Protein AF-A0A348ZM66-F1 (afdb_monomer)

pLDDT: mean 94.31, std 4.55, range [61.75, 97.69]

Mean predicted aligned error: 4.08 Å

Solvent-accessible surface area (backbone atoms only — not comparable to full-atom values): 5733 Å² total; per-residue (Å²): 115,91,62,47,69,37,53,54,46,51,54,47,27,47,51,18,39,76,69,70,42,73,48,77,85,74,65,91,84,58,51,58,67,58,42,48,52,51,24,54,77,70,70,38,38,36,55,39,32,66,16,54,74,60,42,60,68,76,61,50,74,71,37,89,58,48,67,60,26,51,49,46,31,55,52,47,55,51,51,49,56,50,48,55,51,50,50,52,52,51,53,53,53,32,57,77,65,79,47,91,132

Nearest PDB structures (foldseek):
  1wn0-assembly1_A  TM=3.247E-01  e=8.787E+00  Zea mays

Structure (mmCIF, N/CA/C/O backbone):
data_AF-A0A348ZM66-F1
#
_entry.id   AF-A0A348ZM66-F1
#
loop_
_atom_site.group_PDB
_atom_site.id
_atom_site.type_symbol
_atom_site.label_atom_id
_atom_site.label_alt_id
_atom_site.label_comp_id
_atom_site.label_asym_id
_atom_site.label_entity_id
_atom_site.label_seq_id
_atom_site.pdbx_PDB_ins_code
_atom_site.Cartn_x
_atom_site.Cartn_y
_atom_site.Cartn_z
_atom_site.occupancy
_atom_site.B_is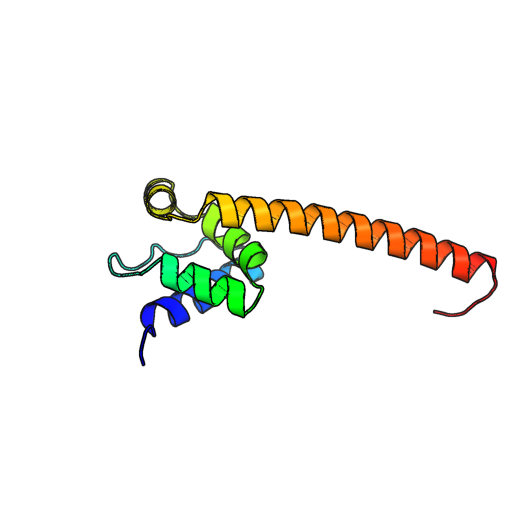o_or_equiv
_atom_site.auth_seq_id
_atom_site.auth_comp_id
_atom_site.auth_asym_id
_atom_site.auth_atom_id
_atom_site.pdbx_PDB_model_num
ATOM 1 N N . MET A 1 1 ? 1.463 -10.042 23.672 1.00 61.75 1 MET A N 1
ATOM 2 C CA . MET A 1 1 ? 2.589 -9.147 23.279 1.00 61.75 1 MET A CA 1
ATOM 3 C C . MET A 1 1 ? 2.113 -7.693 23.275 1.00 61.75 1 MET A C 1
ATOM 5 O O . MET A 1 1 ? 0.920 -7.476 23.111 1.00 61.75 1 MET A O 1
ATOM 9 N N . LYS A 1 2 ? 2.982 -6.683 23.454 1.00 82.25 2 LYS A N 1
ATOM 10 C CA . LYS A 1 2 ? 2.564 -5.276 23.259 1.00 82.25 2 LYS A CA 1
ATOM 11 C C 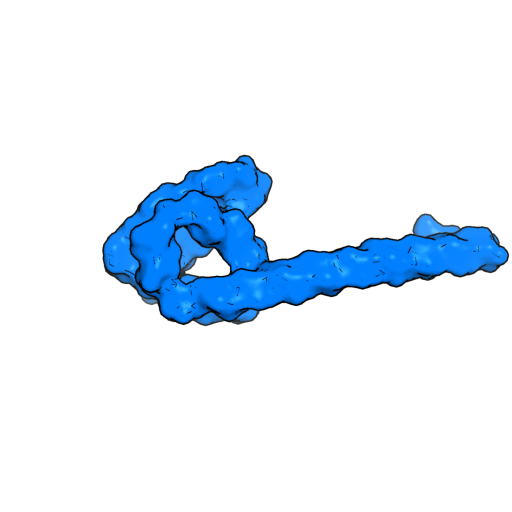. LYS A 1 2 ? 2.193 -5.079 21.775 1.00 82.25 2 LYS A C 1
ATOM 13 O O . LYS A 1 2 ? 2.988 -5.466 20.923 1.00 82.25 2 LYS A O 1
ATOM 18 N N . TYR A 1 3 ? 1.015 -4.518 21.493 1.00 89.81 3 TYR A N 1
ATOM 19 C CA . TYR A 1 3 ? 0.471 -4.260 20.142 1.00 89.81 3 TYR A CA 1
ATOM 20 C C . TYR A 1 3 ? 0.196 -5.488 19.256 1.00 89.81 3 TYR A C 1
ATOM 22 O O . TYR A 1 3 ? 0.303 -5.445 18.031 1.00 89.81 3 TYR A O 1
ATOM 30 N N . GLU A 1 4 ? -0.136 -6.621 19.870 1.00 93.12 4 GLU A N 1
ATOM 31 C CA . GLU A 1 4 ? -0.433 -7.860 19.140 1.00 93.12 4 GLU A CA 1
ATOM 32 C C . GLU A 1 4 ? -1.648 -7.728 18.207 1.00 93.12 4 GLU A C 1
ATOM 34 O O . GLU A 1 4 ? -1.669 -8.300 17.117 1.00 93.12 4 GLU A O 1
ATOM 39 N N . LEU A 1 5 ? -2.642 -6.929 18.601 1.00 94.75 5 LEU A N 1
ATOM 40 C CA . LEU A 1 5 ? -3.835 -6.668 17.803 1.00 94.75 5 LEU A CA 1
ATOM 41 C C . LEU A 1 5 ? -3.489 -5.917 16.505 1.00 94.75 5 LEU A C 1
ATOM 43 O O . LEU A 1 5 ? -3.913 -6.328 15.424 1.00 94.75 5 LEU A O 1
ATOM 47 N N . GLU A 1 6 ? -2.656 -4.881 16.595 1.00 95.81 6 GLU A N 1
ATOM 48 C CA . GLU A 1 6 ? -2.180 -4.086 15.462 1.00 95.81 6 GLU A CA 1
ATOM 49 C C . GLU A 1 6 ? -1.314 -4.923 14.522 1.00 95.81 6 GLU A C 1
ATOM 51 O O . GLU A 1 6 ? -1.508 -4.895 13.307 1.00 95.81 6 GLU A O 1
ATOM 56 N N . GLN A 1 7 ? -0.394 -5.715 15.074 1.00 94.69 7 GLN A N 1
ATOM 57 C CA . GLN A 1 7 ? 0.479 -6.593 14.291 1.00 94.69 7 GLN A CA 1
ATOM 58 C C . GLN A 1 7 ? -0.323 -7.640 13.512 1.00 94.69 7 GLN A C 1
ATOM 60 O O . GLN A 1 7 ? -0.117 -7.816 12.309 1.00 94.69 7 GLN A O 1
ATOM 65 N N . ASN A 1 8 ? -1.292 -8.287 14.162 1.00 95.19 8 ASN A N 1
ATOM 66 C CA . ASN A 1 8 ? -2.181 -9.242 13.502 1.00 95.19 8 ASN A CA 1
ATOM 67 C C . ASN A 1 8 ? -3.003 -8.575 12.395 1.00 95.19 8 ASN A C 1
ATOM 69 O O . ASN A 1 8 ? -3.201 -9.152 11.319 1.00 95.19 8 ASN A O 1
ATOM 73 N N . TYR A 1 9 ? -3.461 -7.345 12.626 1.00 96.31 9 TYR A N 1
ATOM 74 C CA . TYR A 1 9 ? -4.215 -6.611 11.622 1.00 96.31 9 TYR A CA 1
ATOM 75 C C . TYR A 1 9 ? -3.344 -6.175 10.435 1.00 96.31 9 TYR A C 1
ATOM 77 O O . TYR A 1 9 ? -3.778 -6.313 9.292 1.00 96.31 9 TYR A O 1
ATOM 85 N N . ILE A 1 10 ? -2.089 -5.766 10.660 1.00 96.62 10 ILE A N 1
ATOM 86 C CA . ILE A 1 10 ? -1.109 -5.509 9.590 1.00 96.62 10 ILE A CA 1
ATOM 87 C C . ILE A 1 10 ? -0.939 -6.748 8.710 1.00 96.62 10 ILE A C 1
ATOM 89 O O . ILE A 1 10 ? -1.049 -6.648 7.489 1.00 96.62 10 ILE A O 1
ATOM 93 N N . ILE A 1 11 ? -0.731 -7.927 9.307 1.00 96.06 11 ILE A N 1
ATOM 94 C CA . ILE A 1 11 ? -0.597 -9.186 8.557 1.00 96.06 11 ILE A CA 1
ATOM 95 C C . ILE A 1 11 ? -1.853 -9.443 7.715 1.00 96.06 11 ILE A C 1
ATOM 97 O O . ILE A 1 11 ? -1.761 -9.839 6.550 1.00 96.06 11 ILE A O 1
ATOM 101 N N . LYS A 1 12 ? -3.040 -9.170 8.267 1.00 96.12 12 LYS A N 1
ATOM 102 C CA . LYS A 1 12 ? -4.308 -9.310 7.544 1.00 96.12 12 LYS A CA 1
ATOM 103 C C . LYS A 1 12 ? -4.416 -8.346 6.362 1.00 96.12 12 LYS A C 1
ATOM 105 O O . LYS A 1 12 ? -4.825 -8.768 5.280 1.00 96.12 12 LYS A O 1
ATOM 110 N N . LEU A 1 13 ? -4.031 -7.083 6.545 1.00 96.69 13 LEU A N 1
ATOM 111 C CA . LEU A 1 13 ? -3.998 -6.084 5.478 1.00 96.69 13 LEU A CA 1
ATOM 112 C C . LEU A 1 13 ? -3.009 -6.483 4.375 1.00 96.69 13 LEU A C 1
ATOM 114 O O . LEU A 1 13 ? -3.358 -6.399 3.200 1.00 96.69 13 LEU A O 1
ATOM 118 N N . LEU A 1 14 ? -1.822 -6.978 4.732 1.00 96.69 14 LEU A N 1
ATOM 119 C CA . LEU A 1 14 ? -0.831 -7.470 3.769 1.00 96.69 14 LEU A CA 1
ATOM 120 C C . LEU A 1 14 ? -1.353 -8.671 2.978 1.00 96.69 14 LEU A C 1
ATOM 122 O O . LEU A 1 14 ? -1.260 -8.685 1.753 1.00 96.69 14 LEU A O 1
ATOM 126 N N . LYS A 1 15 ? -1.975 -9.643 3.656 1.00 96.62 15 LYS A N 1
ATOM 127 C CA . LYS A 1 15 ? -2.628 -10.773 2.986 1.00 96.62 15 LYS A CA 1
ATOM 128 C C . LYS A 1 15 ? -3.643 -10.278 1.957 1.00 96.62 15 LYS A C 1
ATOM 130 O O . LYS A 1 15 ? -3.608 -10.731 0.820 1.00 96.62 15 LYS A O 1
ATOM 135 N N . CYS A 1 16 ? -4.492 -9.321 2.334 1.00 96.25 16 CYS A N 1
ATOM 136 C CA . CYS A 1 16 ? -5.500 -8.751 1.438 1.00 96.25 16 CYS A CA 1
ATOM 137 C C . CYS A 1 16 ? -4.897 -7.986 0.255 1.00 96.25 16 CYS A C 1
ATOM 139 O O . CYS A 1 16 ? -5.500 -7.964 -0.819 1.00 96.25 16 CYS A O 1
ATOM 141 N N . ALA A 1 17 ? -3.714 -7.390 0.430 1.00 95.19 17 ALA A N 1
ATOM 142 C CA . ALA A 1 17 ? -3.021 -6.704 -0.652 1.00 95.19 17 ALA A CA 1
ATOM 143 C C . ALA A 1 17 ? -2.572 -7.717 -1.709 1.00 95.19 17 ALA A C 1
ATOM 145 O O . ALA A 1 17 ? -2.856 -7.540 -2.890 1.00 95.19 17 ALA A O 1
ATOM 146 N N . ILE A 1 18 ? -1.971 -8.823 -1.260 1.00 94.25 18 ILE A N 1
ATOM 147 C CA . ILE A 1 18 ? -1.478 -9.908 -2.117 1.00 94.25 18 ILE A CA 1
ATOM 148 C C . ILE A 1 18 ? -2.632 -10.642 -2.811 1.00 94.25 18 ILE A C 1
ATOM 150 O O . ILE A 1 18 ? -2.566 -10.910 -4.006 1.00 94.25 18 ILE A O 1
ATOM 154 N N . THR A 1 19 ? -3.709 -10.961 -2.087 1.00 95.69 19 THR A N 1
ATOM 155 C CA . THR A 1 19 ? -4.857 -11.704 -2.641 1.00 95.69 19 THR A CA 1
ATOM 156 C C . THR A 1 19 ? -5.872 -10.815 -3.353 1.00 95.69 19 THR A C 1
ATOM 158 O O . THR A 1 19 ? -6.900 -11.305 -3.812 1.00 95.69 19 THR A O 1
ATOM 161 N N . ASN A 1 20 ? -5.620 -9.507 -3.420 1.00 93.88 20 ASN A N 1
ATOM 162 C CA . ASN A 1 20 ? -6.533 -8.504 -3.956 1.00 93.88 20 ASN A CA 1
ATOM 163 C C . ASN A 1 20 ? -7.947 -8.522 -3.324 1.00 93.88 20 ASN A C 1
ATOM 165 O O . ASN A 1 20 ? -8.915 -8.082 -3.939 1.00 93.88 20 ASN A O 1
ATOM 169 N N . THR A 1 21 ? -8.086 -8.975 -2.078 1.00 94.12 21 THR A N 1
ATOM 170 C CA . THR A 1 21 ? -9.381 -9.062 -1.381 1.00 94.12 21 THR A CA 1
ATOM 171 C C . THR A 1 21 ? -9.670 -7.821 -0.540 1.00 94.12 21 THR A C 1
ATOM 173 O O . THR A 1 21 ? -8.768 -7.053 -0.205 1.00 94.12 21 THR A O 1
ATOM 176 N N . THR A 1 22 ? -10.933 -7.627 -0.164 1.00 91.44 22 THR A N 1
ATOM 177 C CA . THR A 1 22 ? -11.323 -6.579 0.787 1.00 91.44 22 THR A CA 1
ATOM 178 C C . THR A 1 22 ? -10.976 -7.013 2.216 1.00 91.44 22 THR A C 1
ATOM 180 O O . THR A 1 22 ? -11.373 -8.109 2.623 1.00 91.44 22 THR A O 1
ATOM 183 N N . PRO A 1 23 ? -10.239 -6.199 2.992 1.00 92.88 23 PRO A N 1
ATOM 184 C CA . PRO A 1 23 ? -9.969 -6.497 4.393 1.00 92.88 23 PRO A CA 1
ATOM 185 C C . PRO A 1 23 ? -11.241 -6.413 5.241 1.00 92.88 23 PRO A C 1
ATOM 187 O O . PRO A 1 23 ? -12.154 -5.639 4.961 1.00 92.88 23 PRO A O 1
ATOM 190 N N . SER A 1 24 ? -11.290 -7.214 6.304 1.00 91.38 24 SER A N 1
ATOM 191 C CA . SER A 1 24 ? -12.364 -7.114 7.293 1.00 91.38 24 SER A CA 1
ATOM 192 C C . SER A 1 24 ? -12.247 -5.819 8.083 1.00 91.38 24 SER A C 1
ATOM 194 O O . SER A 1 24 ? -11.132 -5.376 8.354 1.00 91.38 24 SER A O 1
ATOM 196 N N . THR A 1 25 ? -13.371 -5.325 8.583 1.00 90.25 25 THR A N 1
ATOM 197 C CA . THR A 1 25 ? -13.425 -4.249 9.572 1.00 90.25 25 THR A CA 1
ATOM 198 C C . THR A 1 25 ? -12.496 -4.551 10.761 1.00 90.25 25 THR A C 1
ATOM 200 O O . THR A 1 25 ? -12.484 -5.693 11.242 1.00 90.25 25 THR A O 1
ATOM 203 N N . PRO A 1 26 ? -11.673 -3.587 11.206 1.00 89.44 26 PRO A N 1
ATOM 204 C CA . PRO A 1 26 ? -10.827 -3.762 12.380 1.00 89.44 26 PRO A CA 1
ATOM 205 C C . PRO A 1 26 ? -11.649 -3.766 13.671 1.00 89.44 26 PRO A C 1
ATOM 207 O O . PRO A 1 26 ? -12.808 -3.357 13.689 1.00 89.44 26 PRO A O 1
ATOM 210 N N . ASN A 1 27 ? -11.020 -4.201 14.762 1.00 88.19 27 ASN A N 1
ATOM 211 C CA . ASN A 1 27 ? -11.553 -3.988 16.106 1.00 88.19 27 ASN A CA 1
ATOM 212 C C . ASN A 1 27 ? -11.553 -2.480 16.429 1.00 88.19 27 ASN A C 1
ATOM 214 O O . ASN A 1 27 ? -10.612 -1.784 16.052 1.00 88.19 27 ASN A O 1
ATOM 218 N N . GLU A 1 28 ? -12.569 -1.990 17.141 1.00 86.31 28 GLU A N 1
ATOM 219 C CA . GLU A 1 28 ? -12.683 -0.588 17.575 1.00 86.31 28 GLU A CA 1
ATOM 220 C C . GLU A 1 28 ? -11.499 -0.126 18.436 1.00 86.31 28 GLU A C 1
ATOM 222 O O . GLU A 1 28 ? -11.162 1.053 18.437 1.00 86.31 28 GLU A O 1
ATOM 227 N N . SER A 1 29 ? -10.832 -1.050 19.135 1.00 90.31 29 SER A N 1
ATOM 228 C CA . SER A 1 29 ? -9.649 -0.751 19.944 1.00 90.31 29 SER A CA 1
ATOM 229 C C . SER A 1 29 ? -8.337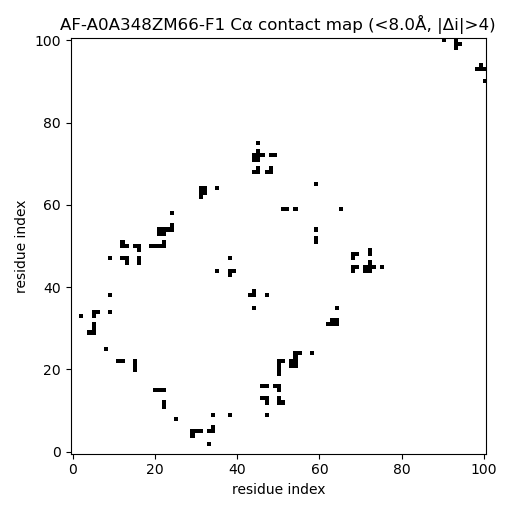 -0.679 19.149 1.00 90.31 29 SER A C 1
ATOM 231 O O . SER A 1 29 ? -7.283 -0.567 19.769 1.00 90.31 29 SER A O 1
ATOM 233 N N . LEU A 1 30 ? -8.366 -0.845 17.819 1.00 93.56 30 LEU A N 1
ATOM 234 C CA . LEU A 1 30 ? -7.170 -0.801 16.973 1.00 93.56 30 LEU A CA 1
ATOM 235 C C . LEU A 1 30 ? -6.563 0.605 16.972 1.00 93.56 30 LEU A C 1
ATOM 237 O O . LEU A 1 30 ? -7.211 1.565 16.556 1.00 93.56 30 LEU A O 1
ATOM 241 N N . ASP A 1 31 ? -5.285 0.700 17.328 1.00 94.88 31 ASP A N 1
ATOM 242 C CA . ASP A 1 31 ? -4.536 1.949 17.227 1.00 94.88 31 ASP A CA 1
ATOM 243 C C . ASP A 1 31 ? -3.911 2.115 15.827 1.00 94.88 31 ASP A C 1
ATOM 245 O O . ASP A 1 31 ? -2.918 1.471 15.463 1.00 94.88 31 ASP A O 1
ATOM 249 N N . TRP A 1 32 ? -4.490 3.007 15.022 1.00 94.81 32 TRP A N 1
ATOM 250 C CA . TRP A 1 32 ? -4.007 3.301 13.671 1.00 94.81 32 TRP A CA 1
ATOM 251 C C . TRP A 1 32 ? -2.647 4.007 13.630 1.00 94.81 32 TRP A C 1
ATOM 253 O O . TRP A 1 32 ? -1.919 3.836 12.647 1.00 94.81 32 TRP A O 1
ATOM 263 N N . ASP A 1 33 ? -2.262 4.754 14.667 1.00 95.75 33 ASP A N 1
ATOM 264 C CA . ASP A 1 33 ? -0.949 5.403 14.726 1.00 95.75 33 ASP A CA 1
ATOM 265 C C . ASP A 1 33 ? 0.148 4.360 14.946 1.00 95.75 33 ASP A C 1
ATOM 267 O O . ASP A 1 33 ? 1.214 4.413 14.324 1.00 95.75 33 ASP A O 1
ATOM 271 N N . VAL A 1 34 ? -0.123 3.348 15.772 1.00 95.62 34 VAL A N 1
ATOM 272 C CA . VAL A 1 34 ? 0.771 2.196 15.930 1.00 95.62 34 VAL A CA 1
ATOM 273 C C . VAL A 1 34 ? 0.891 1.428 14.615 1.00 95.62 34 VAL A C 1
ATOM 275 O O . VAL A 1 34 ? 2.012 1.154 14.177 1.00 95.62 34 VAL A O 1
ATOM 278 N N . VAL A 1 35 ? -0.230 1.136 13.942 1.00 96.19 35 VAL A N 1
ATOM 279 C CA . VAL A 1 35 ? -0.225 0.472 12.625 1.00 96.19 35 VAL A CA 1
ATOM 280 C C . VAL A 1 35 ? 0.631 1.247 11.619 1.00 96.19 35 VAL A C 1
ATOM 282 O O . VAL A 1 35 ? 1.458 0.655 10.918 1.00 96.19 35 VAL A O 1
ATOM 285 N N . PHE A 1 36 ? 0.492 2.572 11.584 1.00 97.25 36 PHE A N 1
ATOM 286 C CA . PHE A 1 36 ? 1.272 3.439 10.706 1.00 97.25 36 PHE A CA 1
ATOM 287 C C . PHE A 1 36 ? 2.764 3.457 11.045 1.00 97.25 36 PHE A C 1
ATOM 289 O O . PHE A 1 36 ? 3.608 3.355 10.152 1.00 97.25 36 PHE A O 1
ATOM 296 N N . ASN A 1 37 ? 3.118 3.513 12.327 1.00 96.56 37 ASN A N 1
ATOM 297 C CA . ASN A 1 37 ? 4.513 3.478 12.753 1.00 96.56 37 ASN A CA 1
ATOM 298 C C . ASN A 1 37 ? 5.195 2.156 12.379 1.00 96.56 37 ASN A C 1
ATOM 300 O O . ASN A 1 37 ? 6.295 2.174 11.822 1.00 96.56 37 ASN A O 1
ATOM 304 N N . TYR A 1 38 ? 4.525 1.018 12.585 1.00 96.06 38 TYR A N 1
ATOM 305 C CA . TYR A 1 38 ? 5.023 -0.274 12.105 1.00 96.06 38 TYR A CA 1
ATOM 306 C C . TYR A 1 38 ? 5.164 -0.293 10.580 1.00 96.06 38 TYR A C 1
ATOM 308 O O . TYR A 1 38 ? 6.191 -0.733 10.058 1.00 96.06 38 TYR A O 1
ATOM 316 N N . ALA A 1 39 ? 4.177 0.240 9.857 1.00 96.38 39 ALA A N 1
ATOM 317 C CA . ALA A 1 39 ? 4.226 0.329 8.404 1.00 96.38 39 ALA A CA 1
ATOM 318 C C . ALA A 1 39 ? 5.457 1.100 7.905 1.00 96.38 39 ALA A C 1
ATOM 320 O O . ALA A 1 39 ? 6.109 0.671 6.950 1.00 96.38 39 ALA A O 1
ATOM 321 N N . LYS A 1 40 ? 5.797 2.214 8.563 1.00 96.62 40 LYS A N 1
ATOM 322 C CA . LYS A 1 40 ? 6.988 3.017 8.254 1.00 96.62 40 LYS A CA 1
ATOM 323 C C . LYS A 1 40 ? 8.281 2.274 8.564 1.00 96.62 40 LYS A C 1
ATOM 325 O O . LYS A 1 40 ? 9.152 2.221 7.700 1.00 96.62 40 LYS A O 1
ATOM 330 N N . ILE A 1 41 ? 8.394 1.682 9.756 1.00 96.56 41 ILE A N 1
ATOM 331 C CA . ILE A 1 41 ? 9.589 0.936 10.188 1.00 96.56 41 ILE A CA 1
ATOM 332 C C . ILE A 1 41 ? 9.914 -0.185 9.195 1.00 96.56 41 ILE A C 1
ATOM 334 O O . ILE A 1 41 ? 11.066 -0.347 8.797 1.00 96.56 41 ILE A O 1
ATOM 338 N N . HIS A 1 42 ? 8.893 -0.910 8.739 1.00 95.50 42 HIS A N 1
ATOM 339 C CA . HIS A 1 42 ? 9.052 -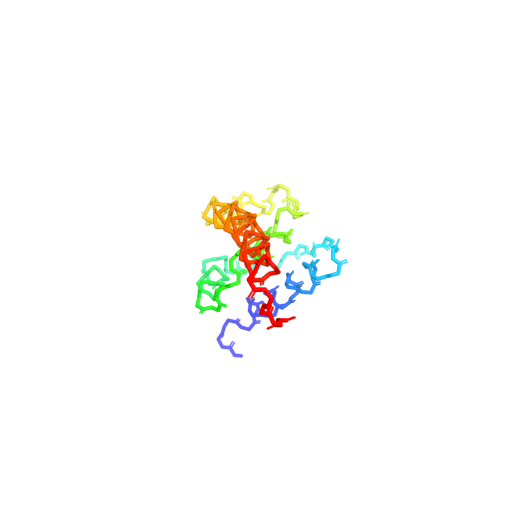2.015 7.794 1.00 95.50 42 HIS A CA 1
ATOM 340 C C . HIS A 1 42 ? 8.975 -1.597 6.318 1.00 95.50 42 HIS A C 1
ATOM 342 O O . HIS A 1 42 ? 9.081 -2.453 5.447 1.00 95.50 42 HIS A O 1
ATOM 348 N N . ARG A 1 43 ? 8.817 -0.298 6.021 1.00 95.12 43 ARG A N 1
ATOM 349 C CA . ARG A 1 43 ? 8.715 0.261 4.657 1.00 95.12 43 ARG A CA 1
ATOM 350 C C . ARG A 1 43 ? 7.589 -0.348 3.807 1.00 95.12 43 ARG A C 1
ATOM 352 O O . ARG A 1 43 ? 7.709 -0.471 2.595 1.00 95.12 43 ARG A O 1
ATOM 359 N N . ILE A 1 44 ? 6.466 -0.677 4.440 1.00 96.62 44 ILE A N 1
ATOM 360 C CA . ILE A 1 44 ? 5.284 -1.287 3.803 1.00 96.62 44 ILE A CA 1
ATOM 361 C C . ILE A 1 44 ? 4.083 -0.332 3.715 1.00 96.62 44 ILE A C 1
ATOM 363 O O . ILE A 1 44 ? 2.972 -0.769 3.426 1.00 96.62 44 ILE A O 1
ATOM 367 N N . VAL A 1 45 ? 4.280 0.969 3.960 1.00 97.25 45 VAL A N 1
ATOM 368 C CA . VAL A 1 45 ? 3.212 1.990 3.893 1.00 97.25 45 VAL A CA 1
ATOM 369 C C . VAL A 1 45 ? 2.436 1.934 2.564 1.00 97.25 45 VAL A C 1
ATOM 371 O O . VAL A 1 45 ? 1.212 1.811 2.623 1.00 97.25 45 VAL A O 1
ATOM 374 N N . PRO A 1 46 ? 3.087 1.930 1.379 1.00 95.81 46 PRO A N 1
ATOM 375 C CA . PRO A 1 46 ? 2.376 1.885 0.096 1.00 95.81 46 PRO A CA 1
ATOM 376 C C . PRO A 1 46 ? 1.513 0.627 -0.055 1.00 95.81 46 PRO A C 1
ATOM 378 O O . PRO A 1 46 ? 0.346 0.697 -0.437 1.00 95.81 46 PRO A O 1
ATOM 381 N N . VAL A 1 47 ? 2.070 -0.529 0.317 1.00 96.00 47 VAL A N 1
ATOM 382 C CA . VAL A 1 47 ? 1.399 -1.833 0.209 1.00 96.00 47 VAL A CA 1
ATOM 383 C C . VAL A 1 47 ? 0.184 -1.901 1.130 1.00 96.00 47 VAL A C 1
ATOM 385 O O . VAL A 1 47 ? -0.870 -2.400 0.741 1.00 96.00 47 VAL A O 1
ATOM 388 N N . LEU A 1 48 ? 0.295 -1.368 2.347 1.00 96.56 48 LEU A N 1
ATOM 389 C CA . LEU A 1 48 ? -0.835 -1.319 3.270 1.00 96.56 48 LEU A CA 1
ATOM 390 C C . LEU A 1 48 ? -1.945 -0.394 2.770 1.00 96.56 48 LEU A C 1
ATOM 392 O O . LEU A 1 48 ? -3.115 -0.764 2.889 1.00 96.56 48 LEU A O 1
ATOM 396 N N . TYR A 1 49 ? -1.609 0.753 2.166 1.00 97.25 49 TYR A N 1
ATOM 397 C CA . TYR A 1 49 ? -2.622 1.645 1.595 1.00 97.25 49 TYR A CA 1
ATOM 398 C C . TYR A 1 49 ? -3.487 0.937 0.550 1.00 97.25 49 TYR A C 1
ATOM 400 O O . TYR A 1 49 ? -4.704 1.118 0.546 1.00 97.25 49 TYR A O 1
ATOM 408 N N . PHE A 1 50 ? -2.891 0.069 -0.276 1.00 96.06 50 PHE A N 1
ATOM 409 C CA . PHE A 1 50 ? -3.623 -0.683 -1.296 1.00 96.06 50 PHE A CA 1
ATOM 410 C C . PHE A 1 50 ? -4.786 -1.513 -0.721 1.00 96.06 50 PHE A C 1
ATOM 412 O O . PHE A 1 50 ? -5.835 -1.636 -1.359 1.00 96.06 50 PHE A O 1
ATOM 419 N N . SER A 1 51 ? -4.633 -2.037 0.496 1.00 96.50 51 SER A N 1
ATOM 420 C CA . SER A 1 51 ? -5.713 -2.700 1.234 1.00 96.50 51 SER A CA 1
ATOM 421 C C . SER A 1 51 ? -6.609 -1.709 1.971 1.00 96.50 51 SER A C 1
ATOM 423 O O . SER A 1 51 ? -7.830 -1.851 1.936 1.00 96.50 51 SER A O 1
ATOM 425 N N . ILE A 1 52 ? -6.027 -0.696 2.619 1.00 96.38 52 ILE A N 1
ATOM 426 C CA . ILE A 1 52 ? -6.767 0.301 3.405 1.00 96.38 52 ILE A CA 1
ATOM 427 C C . ILE A 1 52 ? -7.781 1.052 2.537 1.00 96.38 52 ILE A C 1
ATOM 429 O O . ILE A 1 52 ? -8.912 1.246 2.971 1.00 96.38 52 ILE A O 1
ATOM 433 N N . GLN A 1 53 ? -7.444 1.412 1.294 1.00 95.75 53 GLN A N 1
ATOM 434 C CA . GLN A 1 53 ? -8.363 2.128 0.399 1.00 95.75 53 GLN A CA 1
ATOM 435 C C . GLN A 1 53 ? -9.673 1.362 0.132 1.00 95.75 53 GLN A C 1
ATOM 437 O O . GLN A 1 53 ? -10.706 1.990 -0.123 1.00 95.75 53 GLN A O 1
ATOM 442 N N . LYS A 1 54 ? -9.648 0.025 0.248 1.00 95.25 54 LYS A N 1
ATOM 443 C CA . LYS A 1 54 ? -10.799 -0.870 0.052 1.00 95.25 54 LYS A CA 1
ATOM 444 C C . LYS A 1 54 ? -11.710 -0.963 1.279 1.00 95.25 54 LYS A C 1
ATOM 446 O O . LYS A 1 54 ? -12.793 -1.532 1.173 1.00 95.25 54 LYS A O 1
ATOM 451 N N . LEU A 1 55 ? -11.289 -0.437 2.432 1.00 94.75 55 LEU A N 1
ATOM 452 C CA . LEU A 1 55 ? -12.121 -0.405 3.634 1.00 94.75 55 LEU A CA 1
ATOM 453 C C . LEU A 1 55 ? -13.348 0.506 3.443 1.00 94.75 55 LEU A C 1
ATOM 455 O O . LEU A 1 55 ? -13.304 1.452 2.641 1.00 94.75 55 LEU A O 1
ATOM 459 N N . PRO A 1 56 ? -14.427 0.264 4.212 1.00 93.31 56 PRO A N 1
ATOM 460 C CA . PRO A 1 56 ? -15.570 1.168 4.294 1.00 93.31 56 PRO A CA 1
ATOM 461 C C . PRO A 1 56 ? -15.160 2.614 4.622 1.00 93.31 56 PRO A C 1
ATOM 463 O O . PRO A 1 56 ? -14.144 2.860 5.279 1.00 93.31 56 PRO A O 1
ATOM 466 N N . LYS A 1 57 ? -15.927 3.593 4.124 1.00 91.94 57 LYS A N 1
ATOM 467 C CA . LYS A 1 57 ? -15.586 5.025 4.248 1.00 91.94 57 LYS A CA 1
ATOM 468 C C . LYS A 1 57 ? -15.523 5.493 5.704 1.00 91.94 57 LYS A C 1
ATOM 470 O O . LYS A 1 57 ? -14.623 6.252 6.037 1.00 91.94 57 LYS A O 1
ATOM 475 N N . ASP A 1 58 ? -16.440 5.011 6.532 1.00 91.44 58 ASP A N 1
ATOM 476 C CA . ASP A 1 58 ? -16.544 5.259 7.973 1.00 91.44 58 ASP A CA 1
ATOM 477 C C . ASP A 1 58 ? -15.305 4.789 8.748 1.00 91.44 58 ASP A C 1
ATOM 479 O O . ASP A 1 58 ? -14.827 5.478 9.647 1.00 91.44 58 ASP A O 1
ATOM 483 N N . ILE A 1 59 ? -14.713 3.661 8.351 1.00 91.88 59 ILE A N 1
ATOM 484 C CA . ILE A 1 59 ? -13.460 3.191 8.949 1.00 91.88 59 ILE A CA 1
ATOM 485 C C . ILE A 1 59 ? -12.298 4.072 8.508 1.00 91.88 59 ILE A C 1
ATOM 487 O O . ILE A 1 59 ? -11.470 4.459 9.329 1.00 91.88 59 ILE A O 1
ATOM 491 N N . LYS A 1 60 ? -12.240 4.417 7.217 1.00 93.12 60 LYS A N 1
ATOM 492 C CA . LYS A 1 60 ? -11.166 5.255 6.669 1.00 93.12 60 LYS A CA 1
ATOM 493 C C . LYS A 1 60 ? -11.136 6.649 7.290 1.00 93.12 60 LYS A C 1
ATOM 495 O O . LYS A 1 60 ? -10.047 7.164 7.511 1.00 93.12 60 LYS A O 1
ATOM 500 N N . SER A 1 61 ? -12.289 7.234 7.620 1.00 90.44 61 SER A N 1
ATOM 501 C CA . SER A 1 61 ? -12.345 8.534 8.303 1.00 90.44 61 SER A CA 1
ATOM 502 C C . SER A 1 61 ? -11.724 8.529 9.701 1.00 90.44 61 SER A C 1
ATOM 504 O O . SER A 1 61 ? -11.355 9.591 10.187 1.00 90.44 61 SER A O 1
ATOM 506 N N . ASN A 1 62 ? -11.558 7.358 10.325 1.00 89.38 62 ASN A N 1
ATOM 507 C CA . ASN A 1 62 ? -10.928 7.228 11.642 1.00 89.38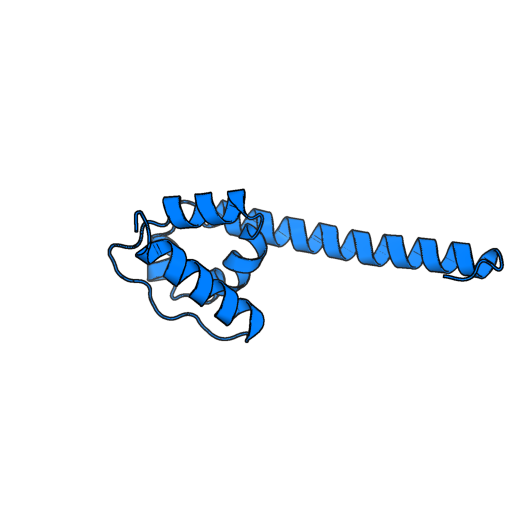 62 ASN A CA 1
ATOM 508 C C . ASN A 1 62 ? -9.401 7.043 11.564 1.00 89.38 62 ASN A C 1
ATOM 510 O O . ASN A 1 62 ? -8.742 6.916 12.593 1.00 89.38 62 ASN A O 1
ATOM 514 N N . ILE A 1 63 ? -8.825 7.003 10.358 1.00 94.06 63 ILE A N 1
ATOM 515 C CA . ILE A 1 63 ? -7.389 6.805 10.149 1.00 94.06 63 ILE A CA 1
ATOM 516 C C . ILE A 1 63 ? -6.714 8.175 10.046 1.00 94.06 63 ILE A C 1
ATOM 518 O O . ILE A 1 63 ? -6.716 8.801 8.988 1.00 94.06 63 ILE A O 1
ATOM 522 N N . SER A 1 64 ? -6.081 8.607 11.136 1.00 91.19 64 SER A N 1
ATOM 523 C CA . SER A 1 64 ? -5.336 9.874 11.259 1.00 91.19 64 SER A CA 1
ATOM 524 C C . SER A 1 64 ? -4.334 10.115 10.120 1.00 91.19 64 SER A C 1
ATOM 526 O O . SER A 1 64 ? -4.233 11.218 9.591 1.00 91.19 64 SER A O 1
ATOM 528 N N . ASN A 1 65 ? -3.606 9.075 9.708 1.00 94.19 65 ASN A N 1
ATOM 529 C CA . ASN A 1 65 ? -2.508 9.175 8.740 1.00 94.19 65 ASN A CA 1
ATOM 530 C C . ASN A 1 65 ? -2.904 8.778 7.303 1.00 94.19 65 ASN A C 1
ATOM 532 O O . ASN A 1 65 ? -2.028 8.458 6.496 1.00 94.19 65 ASN A O 1
ATOM 536 N N . LEU A 1 66 ? -4.199 8.759 6.959 1.00 96.06 66 LEU A N 1
ATOM 537 C CA . LEU A 1 66 ? -4.669 8.244 5.663 1.00 96.06 66 LEU A CA 1
ATOM 538 C C . LEU A 1 66 ? -4.054 8.975 4.458 1.00 96.06 66 LEU A C 1
ATOM 540 O O . LEU A 1 66 ? -3.652 8.330 3.491 1.00 96.06 66 LEU A O 1
ATOM 544 N N . GLU A 1 67 ? -3.927 10.300 4.527 1.00 96.56 67 GLU A N 1
ATOM 545 C 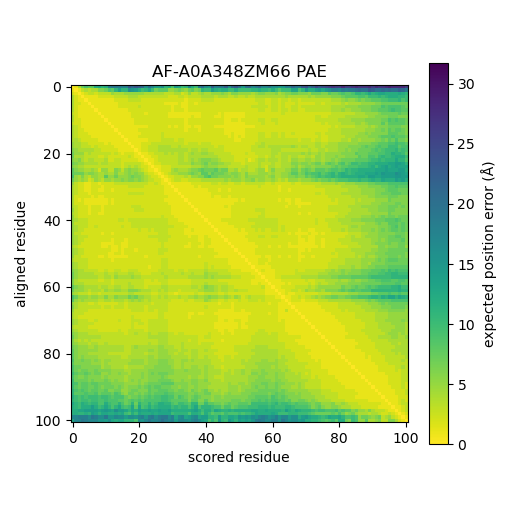CA . GLU A 1 67 ? -3.314 11.097 3.455 1.00 96.56 67 GLU A CA 1
ATOM 546 C C . GLU A 1 67 ? -1.835 10.747 3.251 1.00 96.56 67 GLU A C 1
ATOM 548 O O . GLU A 1 67 ? -1.350 10.692 2.122 1.00 96.56 67 GLU A O 1
ATOM 553 N N . GLN A 1 68 ? -1.113 10.446 4.334 1.00 97.25 68 GLN A N 1
ATOM 554 C CA . GLN A 1 68 ? 0.297 10.055 4.264 1.00 97.25 68 GLN A CA 1
ATOM 555 C C . GLN A 1 68 ? 0.453 8.670 3.630 1.00 97.25 68 GLN A C 1
ATOM 557 O O . GLN A 1 68 ? 1.381 8.448 2.849 1.00 97.25 68 GLN A O 1
ATOM 562 N N . TYR A 1 69 ? -0.469 7.750 3.927 1.00 97.38 69 TYR A N 1
ATOM 563 C CA . TYR A 1 69 ? -0.546 6.466 3.236 1.00 97.38 69 TYR A CA 1
ATOM 564 C C . TYR A 1 69 ? -0.783 6.643 1.731 1.00 97.38 69 TYR A C 1
ATOM 566 O O . TYR A 1 69 ? -0.075 6.040 0.923 1.00 97.38 69 TYR A O 1
ATOM 574 N N . GLU A 1 70 ? -1.753 7.481 1.358 1.00 97.38 70 GLU A N 1
ATOM 575 C CA . GLU A 1 70 ? -2.090 7.749 -0.041 1.00 97.38 70 GLU A CA 1
ATOM 576 C C . GLU A 1 70 ? -0.927 8.390 -0.797 1.00 97.38 70 GLU A C 1
ATOM 578 O O . GLU A 1 70 ? -0.591 7.962 -1.904 1.00 97.38 70 GLU A O 1
ATOM 583 N N . PHE A 1 71 ? -0.283 9.388 -0.191 1.00 97.69 71 PHE A N 1
ATOM 584 C CA . PHE A 1 71 ? 0.888 10.038 -0.764 1.00 97.69 71 PHE A CA 1
ATOM 585 C C . PHE A 1 71 ? 2.018 9.034 -0.998 1.00 97.69 71 PHE A C 1
ATOM 587 O O . PHE A 1 71 ? 2.542 8.949 -2.105 1.00 97.69 71 PHE A O 1
ATOM 594 N N . ALA A 1 72 ? 2.354 8.222 0.011 1.00 97.19 72 ALA A N 1
ATOM 595 C CA . ALA A 1 72 ? 3.395 7.207 -0.115 1.00 97.19 72 ALA A CA 1
ATOM 596 C C . ALA A 1 72 ? 3.080 6.188 -1.222 1.00 97.19 72 ALA A C 1
ATOM 598 O O . ALA A 1 72 ? 3.983 5.776 -1.947 1.00 97.19 72 ALA A O 1
ATOM 599 N N . TYR A 1 73 ? 1.811 5.802 -1.373 1.00 97.19 73 TYR A N 1
ATOM 600 C CA . TYR A 1 73 ? 1.375 4.919 -2.451 1.00 97.19 73 TYR A CA 1
ATOM 601 C C . TYR A 1 73 ? 1.554 5.548 -3.834 1.00 97.19 73 TYR A C 1
ATOM 603 O O . TYR A 1 73 ? 2.167 4.936 -4.704 1.00 97.19 73 TYR A O 1
ATOM 611 N N . LYS A 1 74 ? 1.081 6.783 -4.035 1.00 97.19 74 LYS A N 1
ATOM 612 C CA . LYS A 1 74 ? 1.220 7.484 -5.321 1.00 97.19 74 LYS A CA 1
ATOM 613 C C . LYS A 1 74 ? 2.683 7.712 -5.695 1.00 97.19 74 LYS A C 1
ATOM 615 O O . LYS A 1 74 ? 3.048 7.470 -6.840 1.00 97.19 74 LYS A O 1
ATOM 620 N N . SER A 1 75 ? 3.513 8.124 -4.739 1.00 96.81 75 SER A N 1
ATOM 621 C CA . SER A 1 75 ? 4.951 8.296 -4.965 1.00 96.81 75 SER A CA 1
ATOM 622 C C . SER A 1 75 ? 5.618 6.978 -5.357 1.00 96.81 75 SER A C 1
ATOM 624 O O . SER A 1 75 ? 6.401 6.954 -6.298 1.00 96.81 75 SER A O 1
ATOM 626 N N . ASN A 1 76 ? 5.244 5.867 -4.714 1.00 95.88 76 ASN A N 1
ATOM 627 C CA . ASN A 1 76 ? 5.768 4.548 -5.065 1.00 95.88 76 ASN A CA 1
ATOM 628 C C . ASN A 1 76 ? 5.403 4.145 -6.509 1.00 95.88 76 ASN A C 1
ATOM 630 O O . ASN A 1 76 ? 6.275 3.696 -7.241 1.00 95.88 76 ASN A O 1
ATOM 634 N N . LEU A 1 77 ? 4.168 4.405 -6.959 1.00 95.75 77 LEU A N 1
ATOM 635 C CA . LEU A 1 77 ? 3.774 4.151 -8.353 1.00 95.75 77 LEU A CA 1
ATOM 636 C C . LEU A 1 77 ? 4.597 4.961 -9.365 1.00 95.75 77 LEU A C 1
ATOM 638 O O . LEU A 1 77 ? 4.920 4.456 -10.438 1.00 95.75 77 LEU A O 1
ATOM 642 N N . VAL A 1 78 ? 4.930 6.213 -9.037 1.00 97.00 78 VAL A N 1
ATOM 643 C CA . VAL A 1 78 ? 5.798 7.049 -9.880 1.00 97.00 78 VAL A CA 1
ATOM 644 C C . VAL A 1 78 ? 7.212 6.474 -9.927 1.00 97.00 78 VAL A C 1
ATOM 646 O O . VAL A 1 78 ? 7.784 6.355 -11.008 1.00 97.00 78 VAL A O 1
ATOM 649 N N . ASP A 1 79 ? 7.760 6.078 -8.778 1.00 96.00 79 ASP A N 1
ATOM 650 C CA . ASP A 1 79 ? 9.091 5.475 -8.711 1.00 96.00 79 ASP A CA 1
ATOM 651 C C . ASP A 1 79 ? 9.161 4.157 -9.493 1.00 96.00 79 ASP A C 1
ATOM 653 O O . ASP A 1 79 ? 10.149 3.911 -10.181 1.00 96.00 79 ASP A O 1
ATOM 657 N N . ASP A 1 80 ? 8.127 3.318 -9.411 1.00 95.19 80 ASP A N 1
ATOM 658 C CA . ASP A 1 80 ? 8.052 2.057 -10.150 1.00 95.19 80 ASP A CA 1
ATOM 659 C C . ASP A 1 80 ? 8.009 2.304 -11.666 1.00 95.19 80 ASP A C 1
ATOM 661 O O . ASP A 1 80 ? 8.800 1.713 -12.401 1.00 95.19 80 ASP A O 1
ATOM 665 N N . ALA A 1 81 ? 7.182 3.247 -12.131 1.00 96.50 81 ALA A N 1
ATOM 666 C CA . ALA A 1 81 ? 7.130 3.623 -13.545 1.00 96.50 81 ALA A CA 1
ATOM 667 C C . ALA A 1 81 ? 8.473 4.183 -14.052 1.00 96.50 81 ALA A C 1
ATOM 669 O O . ALA A 1 81 ? 8.919 3.851 -15.154 1.00 96.50 81 ALA A O 1
ATOM 670 N N . ASN A 1 82 ? 9.149 5.002 -13.240 1.00 97.62 82 ASN A N 1
ATOM 671 C CA . ASN A 1 82 ? 10.474 5.523 -13.573 1.00 97.62 82 ASN A CA 1
ATOM 672 C C . ASN A 1 82 ? 11.508 4.396 -13.666 1.00 97.62 82 ASN A C 1
ATOM 674 O O . ASN A 1 82 ? 12.249 4.341 -14.646 1.00 97.62 82 ASN A O 1
ATOM 678 N N . ARG A 1 83 ? 11.522 3.461 -12.706 1.00 96.94 83 ARG A N 1
ATOM 679 C CA . ARG A 1 83 ? 12.429 2.302 -12.732 1.00 96.94 83 ARG A CA 1
ATOM 680 C C . ARG A 1 83 ? 12.196 1.423 -13.953 1.00 96.94 83 ARG A C 1
ATOM 682 O O . ARG A 1 83 ? 13.164 0.997 -14.575 1.00 96.94 83 ARG A O 1
ATOM 689 N N . GLU A 1 84 ? 10.944 1.152 -14.317 1.00 97.38 84 GLU A N 1
ATOM 690 C CA . GLU A 1 84 ? 10.628 0.381 -15.526 1.00 97.38 84 GLU A CA 1
ATOM 691 C C . GLU A 1 84 ? 11.184 1.055 -16.786 1.00 97.38 84 GLU A C 1
ATOM 693 O O . GLU A 1 84 ? 11.824 0.397 -17.612 1.00 97.38 84 GLU A O 1
ATOM 698 N N . ASN A 1 85 ? 11.005 2.373 -16.906 1.00 97.31 85 ASN A N 1
ATOM 699 C CA . ASN A 1 85 ? 11.533 3.148 -18.025 1.00 97.31 85 ASN A CA 1
ATOM 700 C C . ASN A 1 85 ? 13.072 3.173 -18.049 1.00 97.31 85 ASN A C 1
ATOM 702 O O . ASN A 1 85 ? 13.683 2.939 -19.091 1.00 97.31 85 ASN A O 1
ATOM 706 N N . GLU A 1 86 ? 13.717 3.411 -16.906 1.00 97.44 86 GLU A N 1
ATOM 707 C CA . GLU A 1 86 ? 15.179 3.397 -16.781 1.00 97.44 86 GLU A CA 1
ATOM 708 C C . GLU A 1 86 ? 15.764 2.030 -17.146 1.00 97.44 86 GLU A C 1
ATOM 710 O O . GLU A 1 86 ? 16.724 1.952 -17.915 1.00 97.44 86 GLU A O 1
ATOM 715 N N . ILE A 1 87 ? 15.153 0.943 -16.668 1.00 97.06 87 ILE A N 1
ATOM 716 C CA . ILE A 1 87 ? 15.548 -0.421 -17.030 1.00 97.06 87 ILE A CA 1
ATOM 717 C C . ILE A 1 87 ? 15.401 -0.636 -18.537 1.00 97.06 87 ILE A C 1
ATOM 719 O O . ILE A 1 87 ? 16.294 -1.217 -19.150 1.00 97.06 87 ILE A O 1
ATOM 723 N N . ALA A 1 88 ? 14.315 -0.167 -19.157 1.00 96.56 88 ALA A N 1
ATOM 724 C CA . ALA A 1 88 ? 14.127 -0.288 -20.601 1.00 96.56 88 ALA A CA 1
ATOM 725 C C . ALA A 1 88 ? 15.229 0.444 -21.387 1.00 96.56 88 ALA A C 1
ATOM 727 O O . ALA A 1 88 ? 15.783 -0.109 -22.339 1.00 96.56 88 ALA A O 1
ATOM 728 N N . ILE A 1 89 ? 15.600 1.655 -20.958 1.00 96.81 89 ILE A N 1
ATOM 729 C CA . ILE A 1 89 ? 16.706 2.421 -21.548 1.00 96.81 89 ILE A CA 1
ATOM 730 C C . ILE A 1 89 ? 18.030 1.663 -21.400 1.00 96.81 89 ILE A C 1
ATOM 732 O O . ILE A 1 89 ? 18.744 1.491 -22.387 1.00 96.81 89 ILE A O 1
ATOM 736 N N . ILE A 1 90 ? 18.346 1.173 -20.197 1.00 96.81 90 ILE A N 1
ATOM 737 C CA . ILE A 1 90 ? 19.583 0.423 -19.934 1.00 96.81 90 ILE A CA 1
ATOM 738 C C . ILE A 1 90 ? 19.645 -0.835 -20.805 1.00 96.81 90 ILE A C 1
ATOM 740 O O . ILE A 1 90 ? 20.661 -1.074 -21.450 1.00 96.81 90 ILE A O 1
ATOM 744 N N . LYS A 1 91 ? 18.555 -1.605 -20.894 1.00 95.62 91 LYS A N 1
ATOM 745 C CA . LYS A 1 91 ? 18.481 -2.808 -21.738 1.00 95.62 91 LYS A CA 1
ATOM 746 C C . LYS A 1 91 ? 18.751 -2.507 -23.210 1.00 95.62 91 LYS A C 1
ATOM 748 O O . LYS A 1 91 ? 19.495 -3.242 -23.857 1.00 95.62 91 LYS A O 1
ATOM 753 N N . ASN A 1 92 ? 18.194 -1.411 -23.726 1.00 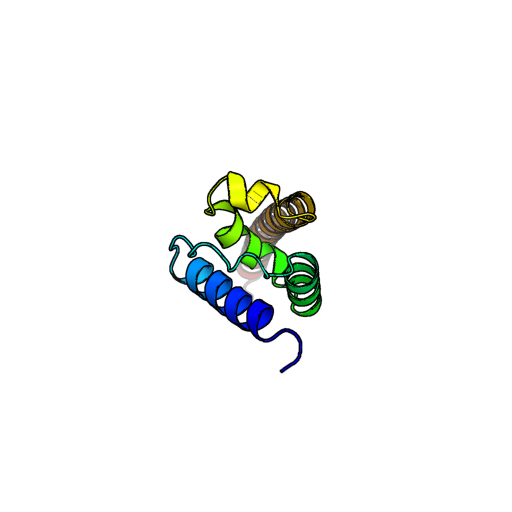95.12 92 ASN A N 1
ATOM 754 C CA . ASN A 1 92 ? 18.438 -0.981 -25.102 1.00 95.12 92 ASN A CA 1
ATOM 755 C C . ASN A 1 92 ? 19.908 -0.605 -25.330 1.00 95.12 92 ASN A C 1
ATOM 757 O O . ASN A 1 92 ? 20.476 -0.987 -26.351 1.00 95.12 92 ASN A O 1
ATOM 761 N N . LEU A 1 93 ? 20.536 0.099 -24.381 1.00 96.31 93 LEU A N 1
ATOM 762 C CA . LEU A 1 93 ? 21.954 0.462 -24.463 1.00 96.31 93 LEU A CA 1
ATOM 763 C C . LEU A 1 93 ? 22.869 -0.763 -24.395 1.00 96.31 93 LEU A C 1
ATOM 765 O O . LEU A 1 93 ? 23.840 -0.840 -25.141 1.00 96.31 93 LEU A O 1
ATOM 769 N N . LEU A 1 94 ? 22.581 -1.725 -23.520 1.00 96.38 94 LEU A N 1
ATOM 770 C CA . LEU A 1 94 ? 23.374 -2.951 -23.424 1.00 96.38 94 LEU A CA 1
ATOM 771 C C . LEU A 1 94 ? 23.268 -3.774 -24.713 1.00 96.38 94 LEU A C 1
ATOM 773 O O . LEU A 1 94 ? 24.292 -4.174 -25.263 1.00 96.38 94 LEU A O 1
ATOM 777 N N . ALA A 1 95 ? 22.054 -3.919 -25.255 1.00 93.56 95 ALA A N 1
ATOM 778 C CA . ALA A 1 95 ? 21.830 -4.601 -26.527 1.00 93.56 95 ALA A CA 1
ATOM 779 C C . ALA A 1 95 ? 22.544 -3.908 -27.699 1.00 93.56 95 ALA A C 1
ATOM 781 O O . ALA A 1 95 ? 23.120 -4.584 -28.543 1.00 93.56 95 ALA A O 1
ATOM 782 N N . SER A 1 96 ? 22.559 -2.569 -27.752 1.00 95.12 96 SER A N 1
ATOM 783 C CA . SER A 1 96 ? 23.259 -1.836 -28.819 1.00 95.12 96 SER A CA 1
ATOM 784 C C . SER A 1 96 ? 24.785 -1.910 -28.731 1.00 95.12 96 SER A C 1
ATOM 786 O O . SER A 1 96 ? 25.459 -1.504 -29.672 1.00 95.12 96 SER A O 1
ATOM 788 N N . ASN A 1 97 ? 25.326 -2.350 -27.593 1.00 95.81 97 ASN A N 1
ATOM 789 C CA . ASN A 1 97 ? 26.763 -2.488 -27.352 1.00 95.81 97 ASN A CA 1
ATOM 790 C C . ASN A 1 97 ? 27.200 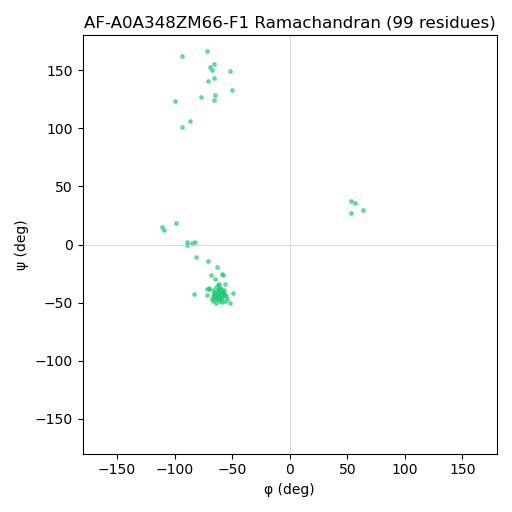-3.961 -27.238 1.00 95.81 97 ASN A C 1
ATOM 792 O O . ASN A 1 97 ? 28.298 -4.216 -26.750 1.00 95.81 97 ASN A O 1
ATOM 796 N N . ASP A 1 98 ? 26.354 -4.912 -27.657 1.00 93.06 98 ASP A N 1
ATOM 797 C CA . ASP A 1 98 ? 26.624 -6.358 -27.616 1.00 93.06 98 ASP A CA 1
ATOM 798 C C . ASP A 1 98 ? 27.043 -6.869 -26.219 1.00 93.06 98 ASP A C 1
ATOM 800 O O . ASP A 1 98 ? 27.904 -7.739 -26.077 1.00 93.06 98 ASP A O 1
ATOM 804 N N . VAL A 1 99 ? 26.439 -6.309 -25.164 1.00 90.44 99 VAL A N 1
ATOM 805 C CA . VAL A 1 99 ? 26.656 -6.732 -23.773 1.00 90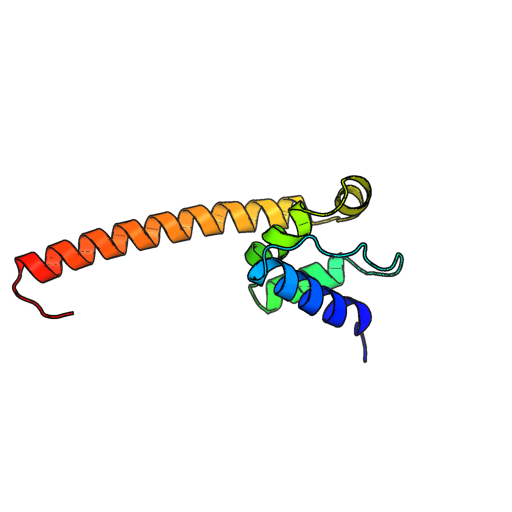.44 99 VAL A CA 1
ATOM 806 C C . VAL A 1 99 ? 25.506 -7.638 -23.330 1.00 90.44 99 VAL A C 1
ATOM 808 O O . VAL A 1 99 ? 24.355 -7.209 -23.360 1.00 90.44 99 VAL A O 1
ATOM 811 N N . ASP A 1 100 ? 25.813 -8.858 -22.878 1.00 84.75 100 ASP A N 1
ATOM 812 C CA . ASP A 1 100 ? 24.835 -9.805 -22.307 1.00 84.75 100 ASP A CA 1
ATOM 813 C C . ASP A 1 100 ? 24.338 -9.364 -20.913 1.00 84.75 100 ASP A C 1
ATOM 815 O O . ASP A 1 100 ? 25.130 -8.892 -20.088 1.00 84.75 100 ASP A O 1
ATOM 819 N N . TYR A 1 101 ? 23.036 -9.545 -20.635 1.00 80.50 101 TYR A N 1
ATOM 820 C CA . TYR A 1 101 ? 22.368 -9.187 -19.369 1.00 80.50 101 TYR A CA 1
ATOM 821 C C . TYR A 1 101 ? 21.141 -10.047 -19.037 1.00 80.50 101 TYR A C 1
ATOM 823 O O . TYR A 1 101 ? 20.490 -10.570 -19.969 1.00 80.50 101 TYR A O 1
#

Foldseek 3Di:
DVLPLLVVQLVQLLVCLVVVHAGDDGDPPHDLVVNVVVCVVVVNLLSSLSNLVSDDPVSLVPRPCNVVSVVSNVVVVVVVVVVVVVVVVVVVVCVVVVHDD

Sequence (101 aa):
MKYELEQNYIIKLLKCAITNTTPSTPNESLDWDVVFNYAKIHRIVPVLYFSIQKLPKDIKSNISNLEQYEFAYKSNLVDDANRENEIAIIKNLLASNDVDY

Radius of gyration: 17.95 Å; Cα contacts (8 Å, |Δi|>4): 76; chains: 1; bounding box: 43×23×52 Å

Secondary structure (DSSP, 8-state):
-TTHHHHHHHHHHHHHHHTTPPPPPPPTT--HHHHHHHHHHTT-HHHHHHHHTTS-HHHHTT-TTHHHHHHHHHHHHHHHHHHHHHHHHHHHHHHHTT---